Protein AF-A0A6B0WWE4-F1 (afdb_monomer_lite)

pLDDT: mean 94.98, std 4.86, range [61.84, 98.88]

Radius of gyration: 15.66 Å; chains: 1; bounding box: 37×31×44 Å

Foldseek 3Di:
DDDDQAQAAAAQDDDVPDDHGVVVVVVVVVVDQEAAEQEANQLLHPLPDVLSVVLSQFRSVQWDDKDFQDWWWKQFPDCPDPVNPVPHIDIFGFMATDGDDRDPQKDAGIATPPPRHDGGQWIWHADPNHIYIYGNGDHDCRSVDD

Sequence (146 aa):
MFYNMHKEGPTDEVRSGWMGRPLSALESWLATGKGVVLLHHAILAFPNWDPWVQMAGVVAGSFESFSHDEVMRIAVEDRDHPITREISDWEMIDETYVMDEPDSDSHLLLTTDHPVCMKSIGWTRQYNGKRVFCLQIGHDNQTWND

Secondary structure (DSSP, 8-state):
-B-----SPP-SS--TT--S-HHHHHHHHHTS---EEEEGGGGGS-TT-HHHHHHHTS-GGG--EEEEEEEEEEEES-SSSTTTTTPPPEEEEEEEEE-PPPPTT-EEEEE---TTS-SEEEEEEEETTEEEEEE----STTTT--

Structure (mmCIF, N/CA/C/O backbone):
data_AF-A0A6B0WWE4-F1
#
_entry.id   AF-A0A6B0WWE4-F1
#
loop_
_atom_site.group_PDB
_atom_site.id
_atom_site.type_symbol
_atom_site.label_atom_id
_atom_site.label_alt_id
_atom_site.label_comp_id
_atom_site.label_asym_id
_atom_site.label_entity_id
_atom_site.label_seq_id
_atom_site.pdbx_PDB_ins_code
_atom_site.Cartn_x
_atom_site.Cartn_y
_atom_site.Cartn_z
_atom_site.occupancy
_atom_site.B_iso_or_equiv
_atom_site.auth_seq_id
_atom_site.auth_comp_id
_atom_site.auth_asym_id
_atom_site.auth_atom_id
_atom_site.pdbx_PDB_model_num
ATOM 1 N N . MET A 1 1 ? 10.744 4.506 0.310 1.00 92.81 1 MET A N 1
ATOM 2 C CA . MET A 1 1 ? 9.363 4.959 0.542 1.00 92.81 1 MET A CA 1
ATOM 3 C C . MET A 1 1 ? 8.933 5.725 -0.688 1.00 92.81 1 MET A C 1
ATOM 5 O O . MET A 1 1 ? 9.757 6.458 -1.223 1.00 92.81 1 MET A O 1
ATOM 9 N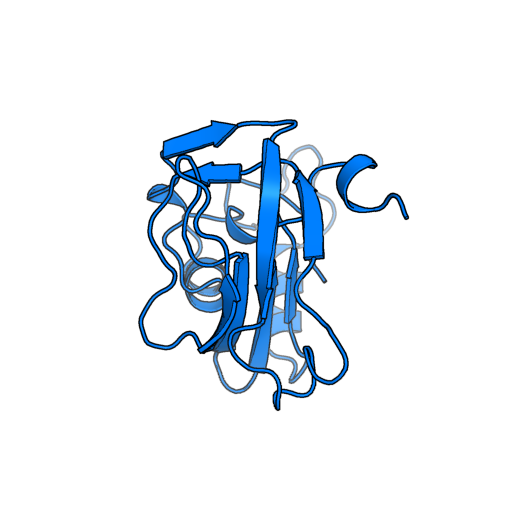 N . PHE A 1 2 ? 7.700 5.514 -1.130 1.00 96.31 2 PHE A N 1
ATOM 10 C CA . PHE A 1 2 ? 7.099 6.176 -2.281 1.00 96.31 2 PHE A CA 1
ATOM 11 C C . PHE A 1 2 ? 5.771 6.808 -1.873 1.00 96.31 2 PHE A C 1
ATOM 13 O O . PHE A 1 2 ? 5.009 6.188 -1.137 1.00 96.31 2 PHE A O 1
ATOM 20 N N . TYR A 1 3 ? 5.537 8.023 -2.364 1.00 95.69 3 TYR A N 1
ATOM 21 C CA . TYR A 1 3 ? 4.310 8.804 -2.208 1.00 95.69 3 TYR A CA 1
ATOM 22 C C . TYR A 1 3 ? 4.084 9.570 -3.519 1.00 95.69 3 TYR A C 1
ATOM 24 O O . TYR A 1 3 ? 4.460 10.730 -3.670 1.00 95.69 3 TYR A O 1
ATOM 32 N N . ASN A 1 4 ? 3.621 8.862 -4.545 1.00 92.19 4 ASN A N 1
ATOM 33 C CA . ASN A 1 4 ? 3.440 9.375 -5.904 1.00 92.19 4 ASN A CA 1
ATOM 34 C C . ASN A 1 4 ? 2.151 8.805 -6.493 1.00 92.19 4 ASN A C 1
ATOM 36 O O . ASN A 1 4 ? 1.739 7.733 -6.087 1.00 92.19 4 ASN A O 1
ATOM 40 N N . MET A 1 5 ? 1.552 9.460 -7.490 1.00 91.69 5 MET A N 1
ATOM 41 C CA . MET A 1 5 ? 0.325 8.967 -8.146 1.00 91.69 5 MET A CA 1
ATOM 42 C C . MET A 1 5 ? 0.414 8.988 -9.678 1.00 91.69 5 MET A C 1
ATOM 44 O O . MET A 1 5 ? -0.575 9.189 -10.382 1.00 91.69 5 MET A O 1
ATOM 48 N N . HIS A 1 6 ? 1.621 8.829 -10.222 1.00 91.94 6 HIS A N 1
ATOM 49 C CA . HIS A 1 6 ? 1.829 8.813 -11.670 1.00 91.94 6 HIS A CA 1
ATOM 50 C C . HIS A 1 6 ? 0.993 7.708 -12.323 1.00 91.94 6 HIS A C 1
ATOM 52 O O . HIS A 1 6 ? 1.128 6.541 -11.969 1.00 91.94 6 HIS A O 1
ATOM 58 N N . LYS A 1 7 ? 0.132 8.072 -13.278 1.00 91.56 7 LYS A N 1
ATOM 59 C CA . LYS A 1 7 ? -0.726 7.115 -13.995 1.00 91.56 7 LYS A CA 1
ATOM 60 C C . LYS A 1 7 ? -0.013 6.450 -15.165 1.00 91.56 7 LYS A C 1
ATOM 62 O O . LYS A 1 7 ? -0.220 5.273 -15.439 1.00 91.56 7 LYS A O 1
ATOM 67 N N . GLU A 1 8 ? 0.855 7.187 -15.838 1.00 91.12 8 GLU A N 1
ATOM 68 C CA . GLU A 1 8 ? 1.705 6.615 -16.872 1.00 91.12 8 GLU A CA 1
ATOM 69 C C . GLU A 1 8 ? 2.855 5.848 -16.228 1.00 91.12 8 GLU A C 1
ATOM 71 O O . GLU A 1 8 ? 3.487 6.355 -15.301 1.00 91.12 8 GLU A O 1
ATOM 76 N N . GLY A 1 9 ? 3.144 4.652 -16.747 1.00 91.69 9 GLY A N 1
ATOM 77 C CA . GLY A 1 9 ? 4.303 3.870 -16.325 1.00 91.69 9 GLY A CA 1
ATOM 78 C C . GLY A 1 9 ? 5.616 4.645 -16.500 1.00 91.69 9 GLY A C 1
ATOM 79 O O . GLY A 1 9 ? 5.696 5.537 -17.361 1.00 91.69 9 GLY A O 1
ATOM 80 N N . PRO A 1 10 ? 6.646 4.317 -15.700 1.00 92.75 10 PRO A N 1
ATOM 81 C CA . PRO A 1 10 ? 7.936 4.967 -15.823 1.00 92.75 10 PRO A CA 1
ATOM 82 C C . PRO A 1 10 ? 8.548 4.693 -17.198 1.00 92.75 10 PRO A C 1
ATOM 84 O O . PRO A 1 10 ? 8.428 3.601 -17.748 1.00 92.75 10 PRO A O 1
ATOM 87 N N . THR A 1 11 ? 9.222 5.696 -17.750 1.00 93.31 11 THR A N 1
ATOM 88 C CA . THR A 1 11 ? 9.942 5.599 -19.022 1.00 93.31 11 THR A CA 1
ATOM 89 C C . THR A 1 11 ? 11.288 6.303 -18.913 1.00 93.31 11 THR A C 1
ATOM 91 O O . THR A 1 11 ? 11.460 7.186 -18.073 1.00 93.31 11 THR A O 1
ATOM 94 N N . ASP A 1 12 ? 12.229 5.925 -19.772 1.00 94.12 12 ASP A N 1
ATOM 95 C CA . ASP A 1 12 ? 13.471 6.669 -19.999 1.00 94.12 12 ASP A CA 1
ATOM 96 C C . ASP A 1 12 ? 13.340 7.699 -21.133 1.00 94.12 12 ASP A C 1
ATOM 98 O O . ASP A 1 12 ? 14.268 8.469 -21.385 1.00 94.12 12 ASP A O 1
ATOM 102 N N . GLU A 1 13 ? 12.205 7.711 -21.837 1.00 92.38 13 GLU A N 1
ATOM 103 C CA . GLU A 1 13 ? 11.903 8.742 -22.823 1.00 92.38 13 GLU A CA 1
ATOM 104 C C . GLU A 1 13 ? 11.781 10.109 -22.149 1.00 92.38 13 GLU A C 1
ATOM 106 O O . GLU A 1 13 ? 11.243 10.250 -21.048 1.00 92.38 13 GLU A O 1
ATOM 111 N N . VAL A 1 14 ? 12.254 11.145 -22.840 1.00 85.69 14 VAL A N 1
ATOM 112 C CA . VAL A 1 14 ? 12.161 12.517 -22.342 1.00 85.69 14 VAL A CA 1
ATOM 113 C C . VAL A 1 14 ? 10.690 12.925 -22.275 1.00 85.69 14 VAL A C 1
ATOM 115 O O . VAL A 1 14 ? 10.028 13.062 -23.303 1.00 85.69 14 VAL A O 1
ATOM 118 N N . ARG A 1 15 ? 10.192 13.163 -21.059 1.00 83.06 15 ARG A N 1
ATOM 119 C CA . ARG A 1 15 ? 8.857 13.715 -20.801 1.00 83.06 15 ARG A CA 1
ATOM 120 C C . ARG A 1 15 ? 8.963 15.044 -20.071 1.00 83.06 15 ARG A C 1
ATOM 122 O O . ARG A 1 15 ? 9.844 15.245 -19.238 1.00 83.06 15 ARG A O 1
ATOM 129 N N . SER A 1 16 ? 8.040 15.954 -20.374 1.00 81.31 16 SER A N 1
ATOM 130 C CA . SER A 1 16 ? 7.935 17.221 -19.647 1.00 81.31 16 SER A CA 1
ATOM 131 C C . SER A 1 16 ? 7.744 16.944 -18.152 1.00 81.31 16 SER A C 1
ATOM 133 O O . SER A 1 16 ? 6.877 16.159 -17.773 1.00 81.31 16 SER A O 1
ATOM 135 N N . GLY A 1 17 ? 8.585 17.543 -17.307 1.00 78.56 17 GLY A N 1
ATOM 136 C CA . GLY A 1 17 ? 8.573 17.329 -15.855 1.00 78.56 17 GLY A CA 1
ATOM 137 C C . GLY A 1 17 ? 9.333 16.091 -15.358 1.00 78.56 17 GLY A C 1
ATOM 138 O O . GLY A 1 17 ? 9.481 15.937 -14.149 1.00 78.56 17 GLY A O 1
ATOM 139 N N . TRP A 1 18 ? 9.857 15.238 -16.246 1.00 81.62 18 TRP A N 1
ATOM 140 C CA . TRP A 1 18 ? 10.700 14.096 -15.877 1.00 81.62 18 TRP A CA 1
ATOM 141 C C . TRP A 1 18 ? 12.166 14.444 -16.135 1.00 81.62 18 TRP A C 1
ATOM 143 O O . TRP A 1 18 ? 12.530 14.901 -17.217 1.00 81.62 18 TRP A O 1
ATOM 153 N N . MET A 1 19 ? 13.023 14.226 -15.137 1.00 82.06 19 MET A N 1
ATOM 154 C CA . MET A 1 19 ? 14.473 14.355 -15.293 1.00 82.06 19 MET A CA 1
ATOM 155 C C . MET A 1 19 ? 15.142 12.983 -15.241 1.00 82.06 19 MET A C 1
ATOM 157 O O . MET A 1 19 ? 14.790 12.135 -14.422 1.00 82.06 19 MET A O 1
ATOM 161 N N . GLY A 1 20 ? 16.167 12.796 -16.072 1.00 88.94 20 GLY A N 1
ATOM 162 C CA . GLY A 1 20 ? 17.004 11.598 -16.057 1.00 88.94 20 GLY A CA 1
ATOM 163 C C . GLY A 1 20 ? 16.358 10.389 -16.734 1.00 88.94 20 GLY A C 1
ATOM 164 O O . GLY A 1 20 ? 15.697 10.527 -17.757 1.00 88.94 20 GLY A O 1
ATOM 165 N N . ARG A 1 21 ? 16.605 9.198 -16.172 1.00 93.50 21 ARG A N 1
ATOM 166 C CA . ARG A 1 21 ? 16.160 7.893 -16.696 1.00 93.50 21 ARG A CA 1
ATOM 167 C C . ARG A 1 21 ? 15.363 7.112 -15.637 1.00 93.50 21 ARG A C 1
ATOM 169 O O . ARG A 1 21 ? 15.932 6.233 -14.981 1.00 93.50 21 ARG A O 1
ATOM 176 N N . PRO A 1 22 ? 14.102 7.494 -15.355 1.00 92.00 22 PRO A N 1
ATOM 177 C CA . PRO A 1 22 ? 13.367 6.955 -14.211 1.00 92.00 22 PRO A CA 1
ATOM 178 C C . PRO A 1 22 ? 13.028 5.468 -14.295 1.00 92.00 22 PRO A C 1
ATOM 180 O O . PRO A 1 22 ? 13.050 4.812 -13.256 1.00 92.00 22 PRO A O 1
ATOM 183 N N . LEU A 1 23 ? 12.771 4.918 -15.489 1.00 94.31 23 LEU A N 1
ATOM 184 C CA . LEU A 1 23 ? 12.564 3.473 -15.639 1.00 94.31 23 LEU A CA 1
ATOM 185 C C . LEU A 1 23 ? 13.837 2.721 -15.247 1.00 94.31 23 LEU A C 1
ATOM 187 O O . LEU A 1 23 ? 13.798 1.901 -14.332 1.00 94.31 23 LEU A O 1
ATOM 191 N N . SER A 1 24 ? 14.979 3.092 -15.835 1.00 95.19 24 SER A N 1
ATOM 192 C CA . SER A 1 24 ? 16.277 2.497 -15.484 1.00 95.19 24 SER A CA 1
ATOM 193 C C . SER A 1 24 ? 16.598 2.634 -13.991 1.00 95.19 24 SER A C 1
ATOM 195 O O . SER A 1 24 ? 17.144 1.717 -13.376 1.00 95.19 24 SER A O 1
ATOM 197 N N . ALA A 1 25 ? 16.282 3.782 -13.386 1.00 93.62 25 ALA A N 1
ATOM 198 C CA . ALA A 1 25 ? 16.530 4.021 -11.968 1.00 93.62 25 ALA A CA 1
ATOM 199 C C . ALA A 1 25 ? 15.670 3.116 -11.072 1.00 93.62 25 ALA A C 1
ATOM 201 O O . ALA A 1 25 ? 16.192 2.522 -10.124 1.00 93.62 25 ALA A O 1
ATOM 202 N N . LEU A 1 26 ? 14.376 2.983 -11.380 1.00 92.88 26 LEU A N 1
ATOM 203 C CA . LEU A 1 26 ? 13.463 2.118 -10.638 1.00 92.88 26 LEU A CA 1
ATOM 204 C C . LEU A 1 26 ? 13.815 0.641 -10.826 1.00 92.88 26 LEU A C 1
ATOM 206 O O . LEU A 1 26 ? 13.877 -0.076 -9.835 1.00 92.88 26 LEU A O 1
ATOM 210 N N . GLU A 1 27 ? 14.120 0.191 -12.043 1.00 93.06 27 GLU A N 1
ATOM 211 C CA . GLU A 1 27 ? 14.544 -1.191 -12.314 1.00 93.06 27 GLU A CA 1
ATOM 212 C C . GLU A 1 27 ? 15.856 -1.540 -11.602 1.00 93.06 27 GLU A C 1
ATOM 214 O O . GLU A 1 27 ? 15.961 -2.585 -10.960 1.00 93.06 27 GLU A O 1
ATOM 219 N N . SER A 1 28 ? 16.844 -0.641 -11.636 1.00 93.25 28 SER A N 1
ATOM 220 C CA . SER A 1 28 ? 18.108 -0.818 -10.912 1.00 93.25 28 SER A CA 1
ATOM 221 C C . SER A 1 28 ? 17.887 -0.889 -9.401 1.00 93.25 28 SER A C 1
ATOM 223 O O . SER A 1 28 ? 18.445 -1.750 -8.719 1.00 93.25 28 SER A O 1
ATOM 225 N N . TRP A 1 29 ? 17.012 -0.039 -8.859 1.00 91.56 29 TRP A N 1
ATOM 226 C CA . TRP A 1 29 ? 16.640 -0.105 -7.451 1.00 91.56 29 TRP A CA 1
ATOM 227 C C . TRP A 1 29 ? 15.867 -1.392 -7.114 1.00 91.56 29 TRP A C 1
ATOM 229 O O . TRP A 1 29 ? 16.160 -2.021 -6.096 1.00 91.56 29 TRP A O 1
ATOM 239 N N . LEU A 1 30 ? 14.965 -1.848 -7.985 1.00 90.06 30 LEU A N 1
ATOM 240 C CA . LEU A 1 30 ? 14.287 -3.141 -7.868 1.00 90.06 30 LEU A CA 1
ATOM 241 C C . LEU A 1 30 ? 15.254 -4.323 -8.006 1.00 90.06 30 LEU A C 1
ATOM 243 O O . LEU A 1 30 ? 14.961 -5.407 -7.520 1.00 90.06 30 LEU A O 1
ATOM 247 N N . ALA A 1 31 ? 16.436 -4.160 -8.590 1.00 89.69 31 ALA A N 1
ATOM 248 C CA . ALA A 1 31 ? 17.468 -5.194 -8.539 1.00 89.69 31 ALA A CA 1
ATOM 249 C C . ALA A 1 31 ? 18.178 -5.249 -7.170 1.00 89.69 31 ALA A C 1
ATOM 251 O O . ALA A 1 31 ? 18.846 -6.232 -6.852 1.00 89.69 31 ALA A O 1
ATOM 252 N N . THR A 1 32 ? 18.012 -4.236 -6.312 1.00 86.81 32 THR A N 1
ATOM 253 C CA . THR A 1 32 ? 18.604 -4.224 -4.964 1.00 86.81 32 THR A CA 1
ATOM 254 C C . THR A 1 32 ? 17.775 -5.039 -3.967 1.00 86.81 32 THR A C 1
ATOM 256 O O . THR A 1 32 ? 16.556 -5.122 -4.077 1.00 86.81 32 THR A O 1
ATOM 259 N N . GLY A 1 33 ? 18.394 -5.612 -2.931 1.00 85.44 33 GLY A N 1
ATOM 260 C CA . GLY A 1 33 ? 17.686 -6.313 -1.841 1.00 85.44 33 GLY A CA 1
ATOM 261 C C . GLY A 1 33 ? 16.954 -5.396 -0.846 1.00 85.44 33 GLY A C 1
ATOM 262 O O . GLY A 1 33 ? 16.704 -5.800 0.288 1.00 85.44 33 GLY A O 1
ATOM 263 N N . LYS A 1 34 ? 16.680 -4.138 -1.213 1.00 91.56 34 LYS A N 1
ATOM 264 C CA . LYS A 1 34 ? 16.067 -3.146 -0.320 1.00 91.56 34 LYS A CA 1
ATOM 265 C C . LYS A 1 34 ? 14.562 -3.388 -0.189 1.00 91.56 34 LYS A C 1
ATOM 267 O O . LYS A 1 34 ? 13.908 -3.808 -1.138 1.00 91.56 34 LYS A O 1
ATOM 272 N N . GLY A 1 35 ? 14.030 -3.108 1.000 1.00 94.44 35 GLY A N 1
ATOM 273 C CA . GLY A 1 35 ? 12.589 -3.125 1.247 1.00 94.44 35 GLY A CA 1
ATOM 274 C C . GLY A 1 35 ? 11.879 -1.908 0.651 1.00 94.44 35 GLY A C 1
ATOM 275 O O . GLY A 1 35 ? 12.508 -0.884 0.361 1.00 94.44 35 GLY A O 1
ATOM 276 N N . VAL A 1 36 ? 10.564 -2.026 0.499 1.00 96.25 36 VAL A N 1
ATOM 277 C CA . VAL A 1 36 ? 9.696 -1.034 -0.142 1.00 96.25 36 VAL A CA 1
ATOM 278 C C . VAL A 1 36 ? 8.602 -0.603 0.825 1.00 96.25 36 VAL A C 1
ATOM 280 O O . VAL A 1 36 ? 8.045 -1.431 1.535 1.00 96.25 36 VAL A O 1
ATOM 283 N N . VAL A 1 37 ? 8.296 0.694 0.827 1.00 98.06 37 VAL A N 1
ATOM 284 C CA . VAL A 1 37 ? 7.107 1.242 1.489 1.00 98.06 37 VAL A CA 1
ATOM 285 C C . VAL A 1 37 ? 6.323 2.013 0.438 1.00 98.06 37 VAL A C 1
ATOM 287 O O . VAL A 1 37 ? 6.882 2.964 -0.124 1.00 98.06 37 VAL A O 1
ATOM 290 N N . LEU A 1 38 ? 5.093 1.584 0.165 1.00 98.19 38 LEU A N 1
ATOM 291 C CA . LEU A 1 38 ? 4.125 2.261 -0.695 1.00 98.19 38 LEU A CA 1
ATOM 292 C C . LEU A 1 38 ? 3.107 2.957 0.206 1.00 98.19 38 LEU A C 1
ATOM 294 O O . LEU A 1 38 ? 2.366 2.293 0.926 1.00 98.19 38 LEU A O 1
ATOM 298 N N . LEU A 1 39 ? 3.121 4.286 0.201 1.00 98.38 39 LEU A N 1
ATOM 299 C CA . LEU A 1 39 ? 2.262 5.096 1.052 1.00 98.38 39 LEU A CA 1
ATOM 300 C C . LEU A 1 39 ? 1.163 5.751 0.213 1.00 98.38 39 LEU A C 1
ATOM 302 O O . LEU A 1 39 ? 1.460 6.428 -0.776 1.00 98.38 39 LEU A O 1
ATOM 306 N N . HIS A 1 40 ? -0.080 5.551 0.639 1.00 97.50 40 HIS A N 1
ATOM 307 C CA . HIS A 1 40 ? -1.290 6.206 0.164 1.00 97.50 40 HIS A CA 1
ATOM 308 C C . HIS A 1 40 ? -1.398 6.192 -1.369 1.00 97.50 40 HIS A C 1
ATOM 310 O O . HIS A 1 40 ? -1.552 5.131 -1.977 1.00 97.50 40 HIS A O 1
ATOM 316 N N . HIS A 1 41 ? -1.203 7.338 -2.026 1.00 96.69 41 HIS A N 1
ATOM 317 C CA . HIS A 1 41 ? -1.228 7.481 -3.481 1.00 96.69 41 HIS A CA 1
ATOM 318 C C . HIS A 1 41 ? -0.332 6.492 -4.234 1.00 96.69 41 HIS A C 1
ATOM 320 O O . HIS A 1 41 ? -0.675 6.074 -5.344 1.00 96.69 41 HIS A O 1
ATOM 326 N N . ALA A 1 42 ? 0.801 6.100 -3.642 1.00 97.56 42 ALA A N 1
ATOM 327 C CA . ALA A 1 42 ? 1.745 5.182 -4.273 1.00 97.56 42 ALA A CA 1
ATOM 328 C C . ALA A 1 42 ? 1.135 3.808 -4.554 1.00 97.56 42 ALA A C 1
ATOM 330 O O . ALA A 1 42 ? 1.577 3.143 -5.486 1.00 97.56 42 ALA A O 1
ATOM 331 N N . ILE A 1 43 ? 0.102 3.398 -3.816 1.00 97.50 43 ILE A N 1
ATOM 332 C CA . ILE A 1 43 ? -0.628 2.149 -4.069 1.00 97.50 43 ILE A CA 1
ATOM 333 C C . ILE A 1 43 ? -1.327 2.192 -5.440 1.00 97.50 43 ILE A C 1
ATOM 335 O O . ILE A 1 43 ? -1.408 1.179 -6.128 1.00 97.50 43 ILE A O 1
ATOM 339 N N . LEU A 1 44 ? -1.757 3.381 -5.878 1.00 96.69 44 LEU A N 1
ATOM 340 C CA . LEU A 1 44 ? -2.499 3.616 -7.124 1.00 96.69 44 LEU A CA 1
ATOM 341 C C . LEU A 1 44 ? -1.627 4.142 -8.276 1.00 96.69 44 LEU A C 1
ATOM 343 O O . LEU A 1 44 ? -2.152 4.567 -9.319 1.00 96.69 44 LEU A O 1
ATOM 347 N N . ALA A 1 45 ? -0.308 4.179 -8.084 1.00 95.62 45 ALA A N 1
ATOM 348 C CA . ALA A 1 45 ? 0.637 4.588 -9.111 1.00 95.62 45 ALA A CA 1
ATOM 349 C C . ALA A 1 45 ? 0.901 3.463 -10.120 1.00 95.62 45 ALA A C 1
ATOM 351 O O . ALA A 1 45 ? 0.748 2.283 -9.829 1.00 95.62 45 ALA A O 1
ATOM 352 N N . PHE A 1 46 ? 1.325 3.859 -11.317 1.00 94.75 46 PHE A N 1
ATOM 353 C CA . PHE A 1 46 ? 1.758 2.985 -12.403 1.00 94.75 46 PHE A CA 1
ATOM 354 C C . PHE A 1 46 ? 0.825 1.782 -12.661 1.00 94.75 46 PHE A C 1
ATOM 356 O O . PHE A 1 46 ? 1.310 0.657 -12.766 1.00 94.75 46 PHE A O 1
ATOM 363 N N . PRO A 1 47 ? -0.501 1.992 -12.816 1.00 95.56 47 PRO A N 1
ATOM 364 C CA . PRO A 1 47 ? -1.492 0.915 -12.925 1.00 95.56 47 PRO A CA 1
ATOM 365 C C . PRO A 1 47 ? -1.240 -0.072 -14.075 1.00 95.56 47 PRO A C 1
ATOM 367 O O . PRO A 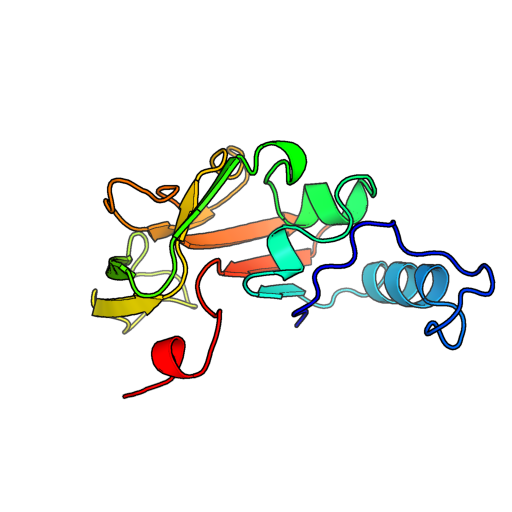1 47 ? -1.736 -1.189 -14.032 1.00 95.56 47 PRO A O 1
ATOM 370 N N . ASN A 1 48 ? -0.471 0.332 -15.092 1.00 94.44 48 ASN A N 1
ATOM 371 C CA . ASN A 1 48 ? -0.138 -0.486 -16.261 1.00 94.44 48 ASN A CA 1
ATOM 372 C C . ASN A 1 48 ? 1.313 -1.008 -16.245 1.00 94.44 48 ASN A C 1
ATOM 374 O O . ASN A 1 48 ? 1.825 -1.418 -17.285 1.00 94.44 48 ASN A O 1
ATOM 378 N N . TRP A 1 49 ? 2.016 -0.923 -15.110 1.00 95.06 49 TRP A N 1
ATOM 379 C CA . TRP A 1 49 ? 3.379 -1.434 -14.962 1.00 95.06 49 TRP A CA 1
ATOM 380 C C . TRP A 1 49 ? 3.401 -2.595 -13.965 1.00 95.06 49 TRP A C 1
ATOM 382 O O . TRP A 1 49 ? 3.413 -2.385 -12.750 1.00 95.06 49 TRP A O 1
ATOM 392 N N . ASP A 1 50 ? 3.434 -3.822 -14.491 1.00 94.44 50 ASP A N 1
ATOM 393 C CA . ASP A 1 50 ? 3.294 -5.064 -13.716 1.00 94.44 50 ASP A CA 1
ATOM 394 C C . ASP A 1 50 ? 4.165 -5.146 -12.453 1.00 94.44 50 ASP A C 1
ATOM 396 O O . ASP A 1 50 ? 3.631 -5.532 -11.411 1.00 94.44 50 ASP A O 1
ATOM 400 N N . PRO A 1 51 ? 5.460 -4.751 -12.458 1.00 94.25 51 PRO A N 1
ATOM 401 C CA . PRO A 1 51 ? 6.272 -4.786 -11.245 1.00 94.25 51 PRO A CA 1
ATOM 402 C C . PRO A 1 51 ? 5.675 -3.990 -10.087 1.00 94.25 51 PRO A C 1
ATOM 404 O O . PRO A 1 51 ? 5.800 -4.393 -8.934 1.00 94.25 51 PRO A O 1
ATOM 407 N N . TRP A 1 52 ? 5.029 -2.860 -10.374 1.00 95.75 52 TRP A N 1
ATOM 408 C CA . TRP A 1 52 ? 4.432 -2.019 -9.346 1.00 95.75 52 TRP A CA 1
ATOM 409 C C . TRP A 1 52 ? 3.120 -2.592 -8.827 1.00 95.75 52 TRP A C 1
ATOM 411 O O . TRP A 1 52 ? 2.933 -2.688 -7.616 1.00 95.75 52 TRP A O 1
ATOM 421 N N . VAL A 1 53 ? 2.256 -3.041 -9.739 1.00 95.44 53 VAL A N 1
ATOM 422 C CA . VAL A 1 53 ? 0.975 -3.673 -9.396 1.00 95.44 53 VAL A CA 1
ATOM 423 C C . VAL A 1 53 ? 1.204 -4.919 -8.538 1.00 95.44 53 VAL A C 1
ATOM 425 O O . VAL A 1 53 ? 0.552 -5.087 -7.512 1.00 95.44 53 VAL A O 1
ATOM 428 N N . GLN A 1 54 ? 2.195 -5.748 -8.880 1.00 95.50 54 GLN A N 1
ATOM 429 C CA . GLN A 1 54 ? 2.545 -6.939 -8.097 1.00 95.50 54 GLN A CA 1
ATOM 430 C C . GLN A 1 54 ? 3.156 -6.605 -6.728 1.00 95.50 54 GLN A C 1
ATOM 432 O O . GLN A 1 54 ? 2.917 -7.328 -5.759 1.00 95.50 54 GLN A O 1
ATOM 437 N N . MET A 1 55 ? 3.929 -5.516 -6.617 1.00 95.69 55 MET A N 1
ATOM 438 C CA . MET A 1 55 ? 4.417 -5.037 -5.318 1.00 95.69 55 MET A CA 1
ATOM 439 C C . MET A 1 55 ? 3.273 -4.556 -4.427 1.00 95.69 55 MET A C 1
ATOM 441 O O . MET A 1 55 ? 3.251 -4.903 -3.248 1.00 95.69 55 MET A O 1
ATOM 445 N N . ALA A 1 56 ? 2.344 -3.769 -4.976 1.00 96.88 56 ALA A N 1
ATOM 446 C CA . ALA A 1 56 ? 1.183 -3.288 -4.237 1.00 96.88 56 ALA A CA 1
ATOM 447 C C . ALA A 1 56 ? 0.259 -4.448 -3.841 1.00 96.88 56 ALA A C 1
ATOM 449 O O . ALA A 1 56 ? -0.264 -4.465 -2.727 1.00 96.88 56 ALA A O 1
ATOM 450 N N . GLY A 1 57 ? 0.111 -5.440 -4.724 1.00 97.06 57 GLY A N 1
ATOM 451 C CA . GLY A 1 57 ? -0.760 -6.590 -4.508 1.00 97.06 57 GLY A CA 1
ATOM 452 C C . GLY A 1 57 ? -2.237 -6.276 -4.657 1.00 97.06 57 GLY A C 1
ATOM 453 O O . GLY A 1 57 ? -3.066 -7.043 -4.191 1.00 97.06 57 GLY A O 1
ATOM 454 N N . VAL A 1 58 ? -2.563 -5.133 -5.252 1.00 95.62 58 VAL A N 1
ATOM 455 C CA . VAL A 1 58 ? -3.928 -4.684 -5.493 1.00 95.62 58 VAL A CA 1
ATOM 456 C C . VAL A 1 58 ? -4.011 -4.134 -6.908 1.00 95.62 58 VAL A C 1
ATOM 458 O O . VAL A 1 58 ? -3.078 -3.498 -7.409 1.00 95.62 58 VAL A O 1
ATOM 461 N N . VAL A 1 59 ? -5.126 -4.397 -7.582 1.00 92.25 59 VAL A N 1
ATOM 462 C CA . VAL A 1 59 ? -5.348 -3.911 -8.941 1.00 92.25 59 VAL A CA 1
ATOM 463 C C . VAL A 1 59 ? -5.729 -2.440 -8.859 1.00 92.25 59 VAL A C 1
ATOM 465 O O . VAL A 1 59 ? -6.861 -2.110 -8.532 1.00 92.25 59 VAL A O 1
ATOM 468 N N . ALA A 1 60 ? -4.813 -1.532 -9.196 1.00 88.62 60 ALA A N 1
ATOM 469 C CA . ALA A 1 60 ? -5.084 -0.090 -9.154 1.00 88.62 60 ALA A CA 1
ATOM 470 C C . ALA A 1 60 ? -6.274 0.344 -10.042 1.00 88.62 60 ALA A C 1
ATOM 472 O O . ALA A 1 60 ? -6.880 1.383 -9.793 1.00 88.62 60 ALA A O 1
ATOM 473 N N . GLY A 1 61 ? -6.624 -0.445 -11.065 1.00 87.69 61 GLY A N 1
ATOM 474 C CA . GLY A 1 61 ? -7.815 -0.235 -11.898 1.00 87.69 61 GLY A CA 1
ATOM 475 C C . GLY A 1 61 ? -9.152 -0.563 -11.219 1.00 87.69 61 GLY A C 1
ATOM 476 O O . GLY A 1 61 ? -10.184 -0.182 -11.757 1.00 87.69 61 GLY A O 1
ATOM 477 N N . SER A 1 62 ? -9.140 -1.231 -10.060 1.00 94.00 62 SER A N 1
ATOM 478 C CA . SER A 1 62 ? -10.332 -1.464 -9.225 1.00 94.00 62 SER A CA 1
ATOM 479 C C . SER A 1 62 ? -10.735 -0.241 -8.401 1.00 94.00 62 SER A C 1
ATOM 481 O O . SER A 1 62 ? -11.731 -0.278 -7.694 1.00 94.00 62 SER A O 1
ATOM 483 N N . PHE A 1 63 ? -9.952 0.840 -8.455 1.00 96.38 63 PHE A N 1
ATOM 484 C CA . PHE A 1 63 ? -10.262 2.063 -7.735 1.00 96.38 63 PHE A CA 1
ATOM 485 C C . PHE A 1 63 ? -11.543 2.709 -8.266 1.00 96.38 63 PHE A C 1
ATOM 487 O O . PHE A 1 63 ? -11.571 3.188 -9.402 1.00 96.38 63 PHE A O 1
ATOM 494 N N . GLU A 1 64 ? -12.581 2.744 -7.432 1.00 97.19 64 GLU A N 1
ATOM 495 C CA . GLU A 1 64 ? -13.895 3.272 -7.798 1.00 97.19 64 GLU A CA 1
ATOM 496 C C . GLU A 1 64 ? -14.064 4.721 -7.340 1.00 97.19 64 GLU A C 1
ATOM 498 O O . GLU A 1 64 ? -14.415 5.598 -8.134 1.00 97.19 64 GLU A O 1
ATOM 503 N N . SER A 1 65 ? -13.802 4.988 -6.060 1.00 97.81 65 SER A N 1
ATOM 504 C CA . SER A 1 65 ? -13.999 6.308 -5.461 1.00 97.81 65 SER A CA 1
ATOM 505 C C . SER A 1 65 ? -13.164 6.510 -4.204 1.00 97.81 65 SER A C 1
ATOM 507 O O . SER A 1 65 ? -12.654 5.557 -3.616 1.00 97.81 65 SER A O 1
ATOM 509 N N . PHE A 1 66 ? -13.089 7.763 -3.766 1.00 97.75 66 PHE A N 1
ATOM 510 C CA . PHE A 1 66 ? -12.537 8.157 -2.478 1.00 97.75 66 PHE A CA 1
ATOM 511 C C . PHE A 1 66 ? -13.515 9.058 -1.717 1.00 97.75 66 PHE A C 1
ATOM 513 O O . PHE A 1 66 ? -14.370 9.698 -2.338 1.00 97.75 66 PHE A O 1
ATOM 520 N N . SER A 1 67 ? -13.370 9.127 -0.394 1.00 98.12 67 SER A N 1
ATOM 521 C CA . SER A 1 67 ? -14.048 10.120 0.447 1.00 98.12 67 SER A CA 1
ATOM 522 C C . SER A 1 67 ? -13.057 10.725 1.433 1.00 98.12 67 SER A C 1
ATOM 524 O O . SER A 1 67 ? -12.407 9.981 2.164 1.00 98.12 67 SER A O 1
ATOM 526 N N . HIS A 1 68 ? -12.914 12.052 1.411 1.00 97.56 68 HIS A N 1
ATOM 527 C CA . HIS A 1 68 ? -12.030 12.799 2.311 1.00 97.56 68 HIS A CA 1
ATOM 528 C C . HIS A 1 68 ? -12.684 13.034 3.675 1.00 97.56 68 HIS A C 1
ATOM 530 O O . HIS A 1 68 ? -13.907 12.988 3.793 1.00 97.56 68 HIS A O 1
ATOM 536 N N . ASP A 1 69 ? -11.860 13.405 4.657 1.00 96.38 69 ASP A N 1
ATOM 537 C CA . ASP A 1 69 ? -12.295 13.855 5.983 1.00 96.38 69 ASP A CA 1
ATOM 538 C C . ASP A 1 69 ? -13.149 12.818 6.742 1.00 96.38 69 ASP A C 1
ATOM 540 O O . ASP A 1 69 ? -13.974 13.171 7.589 1.00 96.38 69 ASP A O 1
ATOM 544 N N . GLU A 1 70 ? -12.957 11.528 6.453 1.00 98.06 70 GLU A N 1
ATOM 545 C CA . GLU A 1 70 ? -13.699 10.442 7.091 1.00 98.06 70 GLU A CA 1
ATOM 546 C C . GLU A 1 70 ? -13.085 10.089 8.443 1.00 98.06 70 GLU A C 1
ATOM 548 O O . GLU A 1 70 ? -11.870 9.939 8.565 1.00 98.06 70 GLU A O 1
ATOM 553 N N . VAL A 1 71 ? -13.932 9.892 9.458 1.00 97.62 71 VAL A N 1
ATOM 554 C CA . VAL A 1 71 ? -13.496 9.412 10.775 1.00 97.62 71 VAL A CA 1
ATOM 555 C C . VAL A 1 71 ? -13.428 7.890 10.743 1.00 97.62 71 VAL A C 1
ATOM 557 O O . VAL A 1 71 ? -14.448 7.200 10.749 1.00 97.62 71 VAL A O 1
ATOM 560 N N . MET A 1 72 ? -12.214 7.359 10.738 1.00 97.50 72 MET A N 1
ATOM 561 C CA . MET A 1 72 ? -11.950 5.934 10.610 1.00 97.50 72 MET A CA 1
ATOM 562 C C . MET A 1 72 ? -11.487 5.346 11.935 1.00 97.50 72 MET A C 1
ATOM 564 O O . MET A 1 72 ? -10.569 5.865 12.571 1.00 97.50 72 MET A O 1
ATOM 568 N N . ARG A 1 73 ? -12.060 4.200 12.311 1.00 98.25 73 ARG A N 1
ATOM 569 C CA . ARG A 1 73 ? -11.477 3.323 13.327 1.00 98.25 73 ARG A CA 1
ATOM 570 C C . ARG A 1 73 ? -10.523 2.350 12.644 1.00 98.25 73 ARG A C 1
ATOM 572 O O . ARG A 1 73 ? -10.948 1.575 11.784 1.00 98.25 73 ARG A O 1
ATOM 579 N N . ILE A 1 74 ? -9.259 2.368 13.050 1.00 98.56 74 ILE A N 1
ATOM 580 C CA . ILE A 1 74 ? -8.241 1.436 12.574 1.00 98.56 74 ILE A CA 1
ATOM 581 C C . ILE A 1 74 ? -8.031 0.343 13.619 1.00 98.56 74 ILE A C 1
ATOM 583 O O . ILE A 1 74 ? -7.719 0.612 14.782 1.00 98.56 74 ILE A O 1
ATOM 587 N N . ALA A 1 75 ? -8.211 -0.904 13.197 1.00 98.81 75 ALA A N 1
ATOM 588 C CA . ALA A 1 75 ? -7.994 -2.093 14.000 1.00 98.81 75 ALA A CA 1
ATOM 589 C C . ALA A 1 75 ? -6.632 -2.719 13.679 1.00 98.81 75 ALA A C 1
ATOM 591 O O . ALA A 1 75 ? -6.250 -2.856 12.515 1.00 98.81 75 ALA A O 1
ATOM 592 N N . VAL A 1 76 ? -5.906 -3.126 14.722 1.00 98.75 76 VAL A N 1
ATOM 593 C CA . VAL A 1 76 ? -4.653 -3.880 14.577 1.00 98.75 76 VAL A CA 1
ATOM 594 C C . VAL A 1 76 ? -4.974 -5.374 14.513 1.00 98.75 76 VAL A C 1
ATOM 596 O O . VAL A 1 76 ? -5.296 -5.979 15.538 1.00 98.75 76 VAL A O 1
ATOM 599 N N . GLU A 1 77 ? -4.877 -5.965 13.319 1.00 98.25 77 GLU A N 1
ATOM 600 C CA . GLU A 1 77 ? -5.206 -7.382 13.069 1.00 98.25 77 GLU A CA 1
ATOM 601 C C . GLU A 1 77 ? -4.115 -8.332 13.579 1.00 98.25 77 GLU A C 1
ATOM 603 O O . GLU A 1 77 ? -4.405 -9.329 14.239 1.00 98.25 77 GLU A O 1
ATOM 608 N N . ASP A 1 78 ? -2.847 -8.007 13.316 1.00 98.31 78 ASP A N 1
ATOM 609 C CA . ASP A 1 78 ? -1.697 -8.773 13.798 1.00 98.31 78 ASP A CA 1
ATOM 610 C C . ASP A 1 78 ? -0.913 -7.934 14.810 1.00 98.31 78 ASP A C 1
ATOM 612 O O . ASP A 1 78 ? -0.168 -7.027 14.445 1.00 98.31 78 ASP A O 1
ATOM 616 N N . ARG A 1 79 ? -1.088 -8.228 16.101 1.00 98.25 79 ARG A N 1
ATOM 617 C CA . ARG A 1 79 ? -0.424 -7.509 17.204 1.00 98.25 79 ARG A CA 1
ATOM 618 C C . ARG A 1 79 ? 0.992 -8.004 17.498 1.00 98.25 79 ARG A C 1
ATOM 620 O O . ARG A 1 79 ? 1.726 -7.324 18.213 1.00 98.25 79 ARG A O 1
ATOM 627 N N . ASP A 1 80 ? 1.375 -9.159 16.962 1.00 98.06 80 ASP A N 1
ATOM 628 C CA . ASP A 1 80 ? 2.694 -9.755 17.185 1.00 98.06 80 ASP A CA 1
ATOM 629 C C . ASP A 1 80 ? 3.695 -9.332 16.098 1.00 98.06 80 ASP A C 1
ATOM 631 O O . ASP A 1 80 ? 4.916 -9.398 16.295 1.00 98.06 80 ASP A O 1
ATOM 635 N N . HIS A 1 81 ? 3.203 -8.860 14.948 1.00 98.50 81 HIS A N 1
ATOM 636 C CA . HIS A 1 81 ? 4.050 -8.421 13.850 1.00 98.50 81 HIS A CA 1
ATOM 637 C C . HIS A 1 81 ? 4.940 -7.218 14.236 1.00 98.50 81 HIS A C 1
ATOM 639 O O . HIS A 1 81 ? 4.471 -6.256 14.844 1.00 98.50 81 HIS A O 1
ATOM 645 N N . PRO A 1 82 ? 6.228 -7.174 13.831 1.00 98.25 82 PRO A N 1
ATOM 646 C CA . PRO A 1 82 ? 7.154 -6.114 14.247 1.00 98.25 82 PRO A CA 1
ATOM 647 C C . PRO A 1 82 ? 6.759 -4.671 13.896 1.00 98.25 82 PRO A C 1
ATOM 649 O O . PRO A 1 82 ? 7.285 -3.751 14.515 1.00 98.25 82 PRO A O 1
ATOM 652 N N . ILE A 1 83 ? 5.898 -4.473 12.892 1.00 98.31 83 ILE A N 1
ATOM 653 C CA . ILE A 1 83 ? 5.380 -3.147 12.495 1.00 98.31 83 ILE A CA 1
ATOM 654 C C . ILE A 1 83 ? 4.313 -2.651 13.477 1.00 98.31 83 ILE A C 1
ATOM 656 O O . ILE A 1 83 ? 4.227 -1.455 13.722 1.00 98.31 83 ILE A O 1
ATOM 660 N N . THR A 1 84 ? 3.512 -3.561 14.021 1.00 98.50 84 THR A N 1
ATOM 661 C CA . THR A 1 84 ? 2.284 -3.280 14.776 1.00 98.50 84 THR A CA 1
ATOM 662 C C . THR A 1 84 ? 2.369 -3.690 16.241 1.00 98.50 84 THR A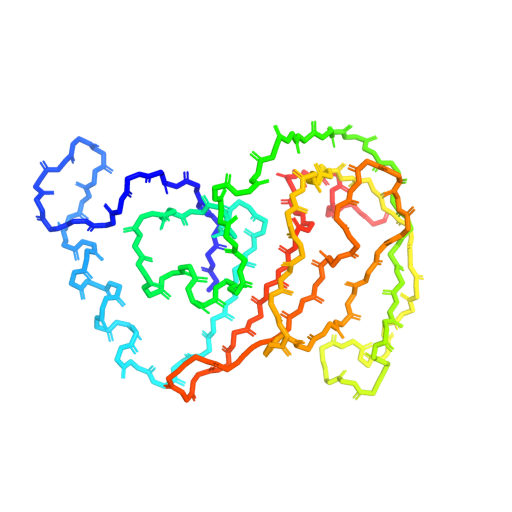 C 1
ATOM 664 O O . THR A 1 84 ? 1.474 -3.365 17.019 1.00 98.50 84 THR A O 1
ATOM 667 N N . ARG A 1 85 ? 3.454 -4.358 16.654 1.00 97.94 85 ARG A N 1
ATOM 668 C CA . ARG A 1 85 ? 3.738 -4.60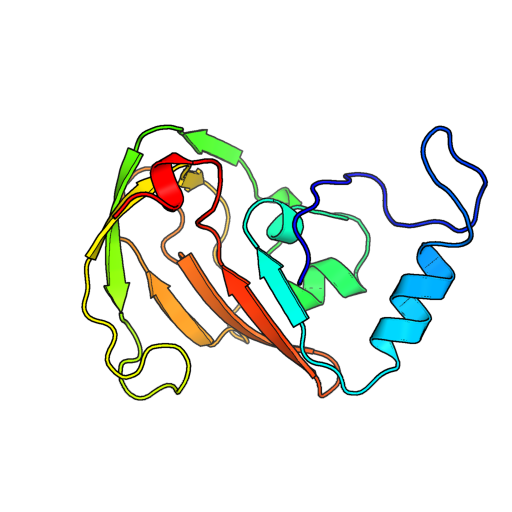0 18.069 1.00 97.94 85 ARG A CA 1
ATOM 669 C C . ARG A 1 85 ? 3.702 -3.276 18.826 1.00 97.94 85 ARG A C 1
ATOM 671 O O . ARG A 1 85 ? 4.259 -2.283 18.367 1.00 97.94 85 ARG A O 1
ATOM 678 N N . GLU A 1 86 ? 3.056 -3.293 19.986 1.00 97.25 86 GLU A N 1
ATOM 679 C CA . GLU A 1 86 ? 2.869 -2.120 20.857 1.00 97.25 86 GLU A CA 1
ATOM 680 C C . GLU A 1 86 ? 1.926 -1.036 20.295 1.00 97.25 86 GLU A C 1
ATOM 682 O O . GLU A 1 86 ? 1.655 -0.056 20.987 1.00 97.25 86 GLU A O 1
ATOM 687 N N . ILE A 1 87 ? 1.350 -1.228 19.103 1.00 96.94 87 ILE A N 1
ATOM 688 C CA . ILE A 1 87 ? 0.296 -0.367 18.558 1.00 96.94 87 ILE A CA 1
ATOM 689 C C . ILE A 1 87 ? -1.069 -0.892 19.027 1.00 96.94 87 ILE A C 1
ATOM 691 O O . ILE A 1 87 ? -1.375 -2.086 18.951 1.00 96.94 87 ILE A O 1
ATOM 695 N N . SER A 1 88 ? -1.895 0.011 19.554 1.00 98.00 88 SER A N 1
ATOM 696 C CA . SER A 1 88 ? -3.299 -0.259 19.890 1.00 98.00 88 SER A CA 1
ATOM 697 C C . SER A 1 88 ? -4.204 0.207 18.758 1.00 98.00 88 SER A C 1
ATOM 699 O O . SER A 1 88 ? -3.773 1.011 17.944 1.00 98.00 88 SER A O 1
ATOM 701 N N . ASP A 1 89 ? -5.449 -0.270 18.720 1.00 98.56 89 ASP A N 1
ATOM 702 C CA . ASP A 1 89 ? -6.460 0.298 17.820 1.00 98.56 89 ASP A CA 1
ATOM 703 C C . ASP A 1 89 ? -6.587 1.804 18.071 1.00 98.56 89 ASP A C 1
ATOM 705 O O . ASP A 1 89 ? -6.463 2.252 19.217 1.00 98.56 89 ASP A O 1
ATOM 709 N N . TRP A 1 90 ? -6.875 2.570 17.025 1.00 97.81 90 TRP A N 1
ATOM 710 C CA . TRP A 1 90 ? -7.012 4.020 17.128 1.00 97.81 90 TRP A CA 1
ATOM 711 C C . TRP A 1 90 ? -8.114 4.550 16.216 1.00 97.81 90 TRP A C 1
ATOM 713 O O . TRP A 1 90 ? -8.649 3.833 15.370 1.00 97.81 90 TRP A O 1
ATOM 723 N N . GLU A 1 91 ? -8.468 5.813 16.423 1.00 97.38 91 GLU A N 1
ATOM 724 C CA . GLU A 1 91 ? -9.345 6.572 15.538 1.00 97.38 91 GLU A CA 1
ATOM 725 C C . GLU A 1 91 ? -8.535 7.688 14.882 1.00 97.38 91 GLU A C 1
ATOM 727 O O . GLU A 1 91 ? -7.624 8.239 15.501 1.00 97.38 91 GLU A O 1
ATOM 732 N N . MET A 1 92 ? -8.838 7.998 13.626 1.00 96.62 92 MET A N 1
ATOM 733 C CA . MET A 1 92 ? -8.169 9.052 12.865 1.00 96.62 92 MET A CA 1
ATOM 734 C C . MET A 1 92 ? -9.093 9.650 11.806 1.00 96.62 92 MET A C 1
ATOM 736 O O . MET A 1 92 ? -10.164 9.107 11.542 1.00 96.62 92 MET A O 1
ATOM 740 N N . ILE A 1 93 ? -8.657 10.751 11.195 1.00 97.69 93 ILE A N 1
ATOM 741 C CA . ILE A 1 93 ? -9.320 11.369 10.044 1.00 97.69 93 ILE A CA 1
ATOM 742 C C . ILE A 1 93 ? -8.432 11.183 8.811 1.00 97.69 93 ILE A C 1
ATOM 744 O O . ILE A 1 93 ? -7.239 11.480 8.884 1.00 97.69 93 ILE A O 1
ATOM 748 N N . ASP A 1 94 ? -8.993 10.688 7.704 1.00 97.81 94 ASP A N 1
ATOM 749 C CA . ASP A 1 94 ? -8.261 10.523 6.437 1.00 97.81 94 ASP A CA 1
ATOM 750 C C . ASP A 1 94 ? -9.178 10.447 5.201 1.00 97.81 94 ASP A C 1
ATOM 752 O O . ASP A 1 94 ? -10.405 10.518 5.289 1.00 97.81 94 ASP A O 1
ATOM 756 N N . GLU A 1 95 ? -8.560 10.271 4.033 1.00 97.56 95 GLU A N 1
ATOM 757 C CA . GLU A 1 95 ? -9.189 9.852 2.789 1.00 97.56 95 GLU A CA 1
ATOM 758 C C . GLU A 1 95 ? -9.343 8.319 2.728 1.00 97.56 95 GLU A C 1
ATOM 760 O O . GLU A 1 95 ? -8.373 7.558 2.766 1.00 97.56 95 GLU A O 1
ATOM 765 N N . THR A 1 96 ? -10.578 7.854 2.560 1.00 97.94 96 THR A N 1
ATOM 766 C CA . THR A 1 96 ? -10.924 6.441 2.345 1.00 97.94 96 THR A CA 1
ATOM 767 C C . THR A 1 96 ? -10.889 6.079 0.864 1.00 97.94 96 THR A C 1
ATOM 769 O O . THR A 1 96 ? -11.245 6.902 0.025 1.00 97.94 96 THR A O 1
ATOM 772 N N . TYR A 1 97 ? -10.517 4.837 0.528 1.00 98.12 97 TYR A N 1
ATOM 773 C CA . TYR A 1 97 ? -10.605 4.290 -0.835 1.00 98.12 97 TYR A CA 1
ATOM 774 C C . TYR A 1 97 ? -11.644 3.178 -0.933 1.00 98.12 97 TYR A C 1
ATOM 776 O O . TYR A 1 97 ? -11.578 2.220 -0.172 1.00 98.12 97 TYR A O 1
ATOM 784 N N . VAL A 1 98 ? -12.549 3.266 -1.910 1.00 98.19 98 VAL A N 1
ATOM 785 C CA . VAL A 1 98 ? -13.411 2.156 -2.341 1.00 98.19 98 VAL A CA 1
ATOM 786 C C . VAL A 1 98 ? -12.738 1.486 -3.533 1.00 98.19 98 VAL A C 1
ATOM 788 O O . VAL A 1 98 ? -12.657 2.068 -4.618 1.00 98.19 98 VAL A O 1
ATOM 791 N N . MET A 1 99 ? -12.193 0.294 -3.302 1.00 96.94 99 MET A N 1
ATOM 792 C CA . MET A 1 99 ? -11.486 -0.509 -4.298 1.00 96.94 99 MET A CA 1
ATOM 793 C C . MET A 1 99 ? -11.387 -1.973 -3.851 1.00 96.94 99 MET A C 1
ATOM 795 O O . MET A 1 99 ? -11.756 -2.292 -2.719 1.00 96.94 99 MET A O 1
ATOM 799 N N . ASP A 1 100 ? -10.877 -2.853 -4.715 1.00 97.25 100 ASP A N 1
ATOM 800 C CA . ASP A 1 100 ? -10.678 -4.263 -4.365 1.00 97.25 100 ASP A CA 1
ATOM 801 C C . ASP A 1 100 ? -9.664 -4.436 -3.220 1.00 97.25 100 ASP A C 1
ATOM 803 O O . ASP A 1 100 ? -8.728 -3.650 -3.046 1.00 97.25 100 ASP A O 1
ATOM 807 N N . GLU A 1 101 ? -9.817 -5.525 -2.467 1.00 98.06 101 GLU A N 1
ATOM 808 C CA . GLU A 1 101 ? -8.844 -5.940 -1.457 1.00 98.06 101 GLU A CA 1
ATOM 809 C C . GLU A 1 101 ? -7.518 -6.377 -2.096 1.00 98.06 101 GLU A C 1
ATOM 811 O O . GLU A 1 101 ? -7.501 -6.889 -3.224 1.00 98.06 101 GLU A O 1
ATOM 816 N N . PRO A 1 102 ? -6.388 -6.235 -1.380 1.00 97.94 102 PRO A N 1
ATOM 817 C CA . PRO A 1 102 ? -5.149 -6.825 -1.836 1.00 97.94 102 PRO A CA 1
ATOM 818 C C . PRO A 1 102 ? -5.278 -8.357 -1.889 1.00 97.94 102 PRO A C 1
ATOM 820 O O . PRO A 1 102 ? -5.994 -8.967 -1.093 1.00 97.94 102 PRO A O 1
ATOM 823 N N . ASP A 1 103 ? -4.587 -8.989 -2.837 1.00 96.75 103 ASP A N 1
ATOM 824 C CA . ASP A 1 103 ? -4.730 -10.424 -3.087 1.00 96.75 103 ASP A CA 1
ATOM 825 C C . ASP A 1 103 ? -4.231 -11.296 -1.911 1.00 96.75 103 ASP A C 1
ATOM 827 O O . ASP A 1 103 ? -3.602 -10.817 -0.964 1.00 96.75 103 ASP A O 1
ATOM 831 N N . SER A 1 104 ? -4.491 -12.605 -1.981 1.00 96.06 104 SER A N 1
ATOM 832 C CA . SER A 1 104 ? -4.241 -13.561 -0.893 1.00 96.06 104 SER A CA 1
ATOM 833 C C . SER A 1 104 ? -2.777 -13.731 -0.473 1.00 96.06 104 SER A C 1
ATOM 835 O O . SER A 1 104 ? -2.531 -14.323 0.576 1.00 96.06 104 SER A O 1
ATOM 837 N N . ASP A 1 105 ? -1.812 -13.242 -1.258 1.00 95.88 105 ASP A N 1
ATOM 838 C CA . ASP A 1 105 ? -0.395 -13.250 -0.874 1.00 95.88 105 ASP A CA 1
ATOM 839 C C . ASP A 1 105 ? -0.039 -12.077 0.066 1.00 95.88 105 ASP A C 1
ATOM 841 O O . ASP A 1 105 ? 1.103 -11.957 0.524 1.00 95.88 105 ASP A O 1
ATOM 845 N N . SER A 1 106 ? -1.005 -11.202 0.367 1.00 98.19 106 SER A N 1
ATOM 846 C CA . SER A 1 106 ? -0.884 -10.151 1.376 1.00 98.19 106 SER A CA 1
ATOM 847 C C . SER A 1 106 ? -1.157 -10.645 2.787 1.00 98.19 106 SER A C 1
ATOM 849 O O . SER A 1 106 ? -2.164 -11.289 3.067 1.00 98.19 106 SER A O 1
ATOM 851 N N . HIS A 1 107 ? -0.300 -10.216 3.710 1.00 98.62 107 HIS A N 1
ATOM 852 C CA . HIS A 1 107 ? -0.524 -10.339 5.144 1.00 98.62 107 HIS A CA 1
ATOM 853 C C . HIS A 1 107 ? -1.029 -9.009 5.704 1.00 98.62 107 HIS A C 1
ATOM 855 O O . HIS A 1 107 ? -0.282 -8.023 5.734 1.00 98.62 107 HIS A O 1
ATOM 861 N N . LEU A 1 108 ? -2.302 -8.970 6.098 1.00 98.69 108 LEU A N 1
ATOM 862 C CA . LEU A 1 108 ? -2.944 -7.769 6.633 1.00 98.69 108 LEU A CA 1
ATOM 863 C C . LEU A 1 108 ? -2.447 -7.481 8.050 1.00 98.69 108 LEU A C 1
ATOM 865 O O . LEU A 1 108 ? -2.366 -8.373 8.889 1.00 98.69 108 LEU A O 1
ATOM 869 N N . LEU A 1 109 ? -2.135 -6.216 8.309 1.00 98.81 109 LEU A N 1
ATOM 870 C CA . LEU A 1 109 ? -1.678 -5.725 9.608 1.00 98.81 109 LEU A CA 1
ATOM 871 C C . LEU A 1 109 ? -2.679 -4.760 10.237 1.00 98.81 109 LEU A C 1
ATOM 873 O O . LEU A 1 109 ? -2.856 -4.765 11.453 1.00 98.81 109 LEU A O 1
ATOM 877 N N . LEU A 1 110 ? -3.308 -3.930 9.404 1.00 98.88 110 LEU A N 1
ATOM 878 C CA . LEU A 1 110 ? -4.226 -2.873 9.810 1.00 98.88 110 LEU A CA 1
ATOM 879 C C . LEU A 1 110 ? -5.481 -2.935 8.946 1.00 98.88 110 LEU A C 1
ATOM 881 O O . LEU A 1 110 ? -5.374 -3.049 7.720 1.00 98.88 110 LEU A O 1
ATOM 885 N N . THR A 1 111 ? -6.648 -2.821 9.568 1.00 98.88 111 THR A N 1
ATOM 886 C CA . THR A 1 111 ? -7.943 -2.856 8.880 1.00 98.88 111 THR A CA 1
ATOM 887 C C . THR A 1 111 ? -8.902 -1.800 9.406 1.00 98.88 111 THR A C 1
ATOM 889 O O . THR A 1 111 ? -8.663 -1.171 10.434 1.00 98.88 111 THR A O 1
ATOM 892 N N . THR A 1 112 ? -10.005 -1.607 8.694 1.00 98.75 112 THR A N 1
ATOM 893 C CA . THR A 1 112 ? -11.155 -0.826 9.147 1.00 98.75 112 THR A CA 1
ATOM 894 C C . THR A 1 112 ? -12.454 -1.538 8.767 1.00 98.75 112 THR A C 1
ATOM 896 O O . THR A 1 112 ? -12.472 -2.377 7.866 1.00 98.75 112 THR A O 1
ATOM 899 N N . ASP A 1 113 ? -13.546 -1.213 9.451 1.00 98.06 113 ASP A N 1
ATOM 900 C CA . ASP A 1 113 ? -14.915 -1.584 9.084 1.00 98.06 113 ASP A CA 1
ATOM 901 C C . ASP A 1 113 ? -15.706 -0.398 8.499 1.00 98.06 113 ASP A C 1
ATOM 903 O O . ASP A 1 113 ? -16.931 -0.467 8.370 1.00 98.06 113 ASP A O 1
ATOM 907 N N . HIS A 1 114 ? -15.013 0.688 8.126 1.00 98.31 114 HIS A N 1
ATOM 908 C CA . HIS A 1 114 ? -15.632 1.887 7.571 1.00 98.31 114 HIS A CA 1
ATOM 909 C C . HIS A 1 114 ? -16.432 1.571 6.289 1.00 98.31 114 HIS A C 1
ATOM 911 O O . HIS A 1 114 ? -15.883 0.995 5.349 1.00 98.31 114 HIS A O 1
ATOM 917 N N . PRO A 1 115 ? -17.715 1.971 6.194 1.00 97.06 115 PRO A N 1
ATOM 918 C CA . PRO A 1 115 ? -18.620 1.506 5.136 1.00 97.06 115 PRO A CA 1
ATOM 919 C C . PRO A 1 115 ? -18.272 2.012 3.730 1.00 97.06 115 PRO A C 1
ATOM 921 O O . PRO A 1 115 ? -18.752 1.451 2.749 1.00 97.06 115 PRO A O 1
ATOM 924 N N . VAL A 1 116 ? -17.466 3.072 3.627 1.00 96.75 116 VAL A N 1
ATOM 925 C CA . VAL A 1 116 ? -16.973 3.628 2.354 1.00 96.75 116 VAL A CA 1
ATOM 926 C C . VAL A 1 116 ? -15.462 3.452 2.205 1.00 96.75 116 VAL A C 1
ATOM 928 O O . VAL A 1 116 ? -14.775 4.320 1.685 1.00 96.75 116 VAL A O 1
ATOM 931 N N . CYS A 1 117 ? -14.925 2.332 2.685 1.00 98.25 117 CYS A N 1
ATOM 932 C CA . CYS A 1 117 ? -13.516 1.993 2.536 1.00 98.25 117 CYS A CA 1
ATOM 933 C C . CYS A 1 117 ? -13.339 0.503 2.222 1.00 98.25 117 CYS A C 1
ATOM 935 O O . CYS A 1 117 ? -14.141 -0.331 2.644 1.00 98.25 117 CYS A O 1
ATOM 937 N N . MET A 1 118 ? -12.264 0.163 1.514 1.00 97.81 118 MET A N 1
ATOM 938 C CA . MET A 1 118 ? -11.707 -1.182 1.543 1.00 97.81 118 MET A CA 1
ATOM 939 C C . MET A 1 118 ? -11.334 -1.539 2.986 1.00 97.81 118 MET A C 1
ATOM 941 O O . MET A 1 118 ? -10.912 -0.688 3.772 1.00 97.81 118 MET A O 1
ATOM 945 N N . LYS A 1 119 ? -11.465 -2.811 3.347 1.00 98.31 119 LYS A N 1
ATOM 946 C CA . LYS A 1 119 ? -11.134 -3.294 4.685 1.00 98.31 119 LYS A CA 1
ATOM 947 C C . LYS A 1 119 ? -9.644 -3.131 4.970 1.00 98.31 119 LYS A C 1
ATOM 949 O O . LYS A 1 119 ? -9.279 -2.796 6.095 1.00 98.31 119 LYS A O 1
ATOM 954 N N . SER A 1 120 ? -8.779 -3.420 3.998 1.00 98.44 120 SER A N 1
ATOM 955 C CA . SER A 1 120 ? -7.327 -3.430 4.202 1.00 98.44 120 SER A CA 1
ATOM 956 C C . SER A 1 120 ? -6.725 -2.026 4.204 1.00 98.44 120 SER A C 1
ATOM 958 O O . SER A 1 120 ? -6.671 -1.360 3.176 1.00 98.44 120 SER A O 1
ATOM 960 N N . ILE A 1 121 ? -6.175 -1.612 5.348 1.00 98.62 121 ILE A N 1
ATOM 961 C CA . ILE A 1 121 ? -5.515 -0.309 5.514 1.00 98.62 121 ILE A CA 1
ATOM 962 C C . ILE A 1 121 ? -3.998 -0.435 5.448 1.00 98.62 121 ILE A C 1
ATOM 964 O O . ILE A 1 121 ? -3.323 0.417 4.878 1.00 98.62 121 ILE A O 1
ATOM 968 N N . GLY A 1 122 ? -3.437 -1.503 6.005 1.00 98.69 122 GLY A N 1
ATOM 969 C CA . GLY A 1 122 ? -1.999 -1.734 6.003 1.00 98.69 122 GLY A CA 1
ATOM 970 C C . GLY A 1 122 ? -1.695 -3.208 5.840 1.00 98.69 122 GLY A C 1
ATOM 971 O O . GLY A 1 122 ? -2.254 -4.037 6.556 1.00 98.69 122 GLY A O 1
ATOM 972 N N . TRP A 1 123 ? -0.806 -3.547 4.912 1.00 98.81 123 TRP A N 1
ATOM 973 C CA . TRP A 1 123 ? -0.461 -4.936 4.617 1.00 98.81 123 TRP A CA 1
ATOM 974 C C . TRP A 1 123 ? 0.991 -5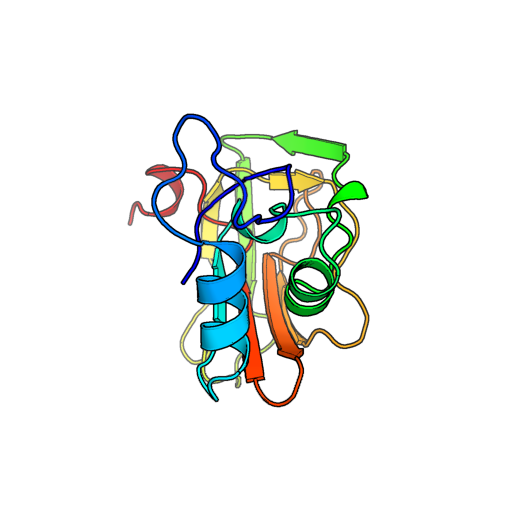.087 4.185 1.00 98.81 123 TRP A C 1
ATOM 976 O O . TRP A 1 123 ? 1.638 -4.150 3.713 1.00 98.81 123 TRP A O 1
ATOM 986 N N . THR A 1 124 ? 1.519 -6.294 4.358 1.00 98.62 124 THR A N 1
ATOM 987 C CA . THR A 1 124 ? 2.863 -6.663 3.912 1.00 98.62 124 THR A CA 1
ATOM 988 C C . THR A 1 124 ? 2.810 -7.743 2.850 1.00 98.62 124 THR A C 1
ATOM 990 O O . THR A 1 124 ? 1.889 -8.556 2.816 1.00 98.62 124 THR A O 1
ATOM 993 N N . ARG A 1 125 ? 3.812 -7.741 1.969 1.00 96.62 125 ARG A N 1
ATOM 994 C CA . ARG A 1 125 ? 3.969 -8.713 0.884 1.00 96.62 125 ARG A CA 1
ATOM 995 C C . ARG A 1 125 ? 5.431 -9.028 0.641 1.00 96.62 125 ARG A C 1
ATOM 997 O O . ARG A 1 125 ? 6.326 -8.264 1.018 1.00 96.62 125 ARG A O 1
ATOM 1004 N N . GLN A 1 126 ? 5.654 -10.129 -0.066 1.00 95.25 126 GLN A N 1
ATOM 1005 C CA . GLN A 1 126 ? 6.951 -10.481 -0.623 1.00 95.25 126 GLN A CA 1
ATOM 1006 C C . GLN A 1 126 ? 6.909 -10.356 -2.145 1.00 95.25 126 GLN A C 1
ATOM 1008 O O . GLN A 1 126 ? 6.083 -10.979 -2.800 1.00 95.25 126 GLN A O 1
ATOM 1013 N N . TYR A 1 127 ? 7.833 -9.588 -2.717 1.00 93.56 127 TYR A N 1
ATOM 1014 C CA . TYR A 1 127 ? 7.968 -9.435 -4.167 1.00 93.56 127 TYR A CA 1
ATOM 1015 C C . TYR A 1 127 ? 9.419 -9.662 -4.582 1.00 93.56 127 TYR A C 1
ATOM 1017 O O . TYR A 1 127 ? 10.306 -8.905 -4.187 1.00 93.56 127 TYR A O 1
ATOM 1025 N N . ASN A 1 128 ? 9.688 -10.725 -5.348 1.00 91.44 128 ASN A N 1
ATOM 1026 C CA . ASN A 1 128 ? 11.037 -11.094 -5.804 1.00 91.44 128 ASN A CA 1
ATOM 1027 C C . ASN A 1 128 ? 12.094 -11.061 -4.677 1.00 91.44 128 ASN A C 1
ATOM 1029 O O . ASN A 1 128 ? 13.167 -10.465 -4.808 1.00 91.44 128 ASN A O 1
ATOM 1033 N N . GLY A 1 129 ? 11.755 -11.667 -3.531 1.00 89.56 129 GLY A N 1
ATOM 1034 C CA . GLY A 1 129 ? 12.615 -11.738 -2.342 1.00 89.56 129 GLY A CA 1
ATOM 1035 C C . GLY A 1 129 ? 12.699 -10.447 -1.516 1.00 89.56 129 GLY A C 1
ATOM 1036 O O . GLY A 1 129 ? 13.504 -10.375 -0.588 1.00 89.56 129 GLY A O 1
ATOM 1037 N N . LYS A 1 130 ? 11.894 -9.426 -1.830 1.00 91.38 130 LYS A N 1
ATOM 1038 C CA . LYS A 1 130 ? 11.851 -8.149 -1.106 1.00 91.38 130 LYS A CA 1
ATOM 1039 C C . LYS A 1 130 ? 10.623 -8.053 -0.231 1.00 91.38 130 LYS A C 1
ATOM 1041 O O . LYS A 1 130 ? 9.541 -8.443 -0.651 1.00 91.38 130 LYS A O 1
ATOM 1046 N N . ARG A 1 131 ? 10.808 -7.405 0.917 1.00 96.19 131 ARG A N 1
ATOM 1047 C 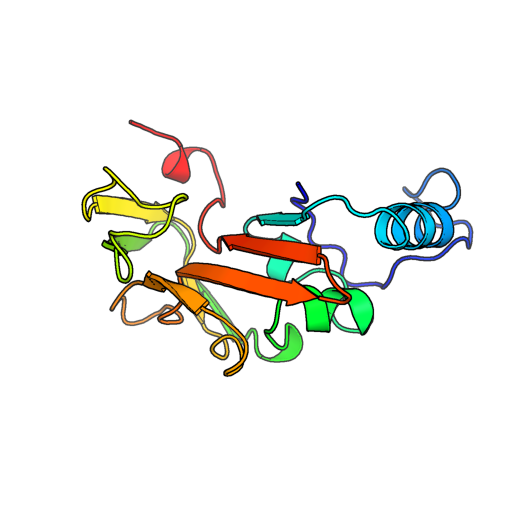CA . ARG A 1 131 ? 9.725 -7.005 1.814 1.00 96.19 131 ARG A CA 1
ATOM 1048 C C . ARG A 1 131 ? 9.081 -5.728 1.299 1.00 96.19 131 ARG A C 1
ATOM 1050 O O . ARG A 1 131 ? 9.781 -4.724 1.132 1.00 96.19 131 ARG A O 1
ATOM 1057 N N . VAL A 1 132 ? 7.776 -5.770 1.086 1.00 97.88 132 VAL A N 1
ATOM 1058 C CA . VAL A 1 132 ? 6.948 -4.617 0.735 1.00 97.88 132 VAL A CA 1
ATOM 1059 C C . VAL A 1 132 ? 5.972 -4.368 1.876 1.00 97.88 132 VAL A C 1
ATOM 1061 O O . VAL A 1 132 ? 5.380 -5.310 2.397 1.00 97.88 132 VAL A O 1
ATOM 1064 N N . PHE A 1 133 ? 5.827 -3.109 2.270 1.00 98.69 133 PHE A N 1
ATOM 1065 C CA . PHE A 1 133 ? 4.765 -2.641 3.150 1.00 98.69 133 PHE A CA 1
ATOM 1066 C C . PHE A 1 133 ? 3.931 -1.603 2.402 1.00 98.69 133 PHE A C 1
ATOM 1068 O O . PHE A 1 133 ? 4.482 -0.668 1.819 1.00 98.69 133 PHE A O 1
ATOM 1075 N N . CYS A 1 134 ? 2.620 -1.783 2.416 1.00 98.69 134 CYS A N 1
ATOM 1076 C CA . CYS A 1 134 ? 1.647 -0.880 1.827 1.00 98.69 134 CYS A CA 1
ATOM 1077 C C . CYS A 1 134 ? 0.804 -0.290 2.956 1.00 98.69 134 CYS A C 1
ATOM 1079 O O . CYS A 1 134 ? 0.396 -1.025 3.856 1.00 98.69 134 CYS A O 1
ATOM 1081 N N . LEU A 1 135 ? 0.560 1.017 2.908 1.00 98.56 135 LEU A N 1
ATOM 1082 C CA . LEU A 1 135 ? -0.267 1.728 3.879 1.00 98.56 135 LEU A CA 1
ATOM 1083 C C . LEU A 1 135 ? -1.188 2.692 3.133 1.00 98.56 135 LEU A C 1
ATOM 1085 O O . LEU A 1 135 ? -0.688 3.575 2.443 1.00 98.56 135 LEU A O 1
ATOM 1089 N N . GLN A 1 136 ? -2.500 2.489 3.231 1.00 98.12 136 GLN A N 1
ATOM 1090 C CA . GLN A 1 136 ? -3.521 3.243 2.505 1.00 98.12 136 GLN A CA 1
ATOM 1091 C C . GLN A 1 136 ? -3.722 4.646 3.078 1.00 98.12 136 GLN A C 1
ATOM 1093 O O . GLN A 1 136 ? -3.821 5.580 2.294 1.00 98.12 136 GLN A O 1
ATOM 1098 N N . ILE A 1 137 ? -3.729 4.806 4.399 1.00 97.25 137 ILE A N 1
ATOM 1099 C CA . ILE A 1 137 ? -3.855 6.108 5.070 1.00 97.25 137 ILE A CA 1
ATOM 1100 C C . ILE A 1 137 ? -2.635 7.003 4.796 1.00 97.25 137 ILE A C 1
ATOM 1102 O O . ILE A 1 137 ? -1.511 6.503 4.653 1.00 97.25 137 ILE A O 1
ATOM 1106 N N . GLY A 1 138 ? -2.837 8.320 4.718 1.00 96.94 138 GLY A N 1
ATOM 1107 C CA . GLY A 1 138 ? -1.754 9.293 4.559 1.00 96.94 138 GLY A CA 1
ATOM 1108 C C . GLY A 1 138 ? -2.037 10.515 3.690 1.00 96.94 138 GLY A C 1
ATOM 1109 O O . GLY A 1 138 ? -1.054 11.059 3.186 1.00 96.94 138 GLY A O 1
ATOM 1110 N N . HIS A 1 139 ? -3.293 10.923 3.473 1.00 97.00 139 HIS A N 1
ATOM 1111 C CA . HIS A 1 139 ? -3.656 11.930 2.466 1.00 97.00 139 HIS A CA 1
ATOM 1112 C C . HIS A 1 139 ? -3.041 13.315 2.701 1.00 97.00 139 HIS A C 1
ATOM 1114 O O . HIS A 1 139 ? -2.399 13.888 1.811 1.00 97.00 139 HIS A O 1
ATOM 1120 N N . ASP A 1 140 ? -3.230 13.869 3.898 1.00 93.62 140 ASP A N 1
ATOM 1121 C CA . ASP A 1 140 ? -2.837 15.239 4.219 1.00 93.62 140 ASP A CA 1
ATOM 1122 C C . ASP A 1 140 ? -2.417 15.401 5.686 1.00 93.62 140 ASP A C 1
ATOM 1124 O O . ASP A 1 140 ? -2.075 14.441 6.372 1.00 93.62 140 ASP A O 1
ATOM 1128 N N . ASN A 1 141 ? -2.364 16.645 6.169 1.00 94.50 141 ASN A N 1
ATOM 1129 C CA . ASN A 1 141 ? -1.934 16.950 7.527 1.00 94.50 141 ASN A CA 1
ATOM 1130 C C . ASN A 1 141 ? -2.875 16.407 8.613 1.00 94.50 141 ASN A C 1
ATOM 1132 O O . ASN A 1 141 ? -2.427 16.287 9.748 1.00 94.50 141 ASN A O 1
ATOM 1136 N N . GLN A 1 142 ? -4.136 16.093 8.307 1.00 94.69 142 GLN A N 1
ATOM 1137 C CA . GLN A 1 142 ? -5.070 15.529 9.281 1.00 94.69 142 GLN A CA 1
ATOM 1138 C C . GLN A 1 142 ? -4.676 14.114 9.696 1.00 94.69 142 GLN A C 1
ATOM 1140 O O . GLN A 1 142 ? -4.748 13.812 10.886 1.00 94.69 142 GLN A O 1
ATOM 1145 N N . THR A 1 143 ? -4.138 13.311 8.771 1.00 94.00 143 THR A N 1
ATOM 1146 C CA . THR A 1 143 ? -3.582 11.980 9.063 1.00 94.00 143 THR A CA 1
ATOM 1147 C C . THR A 1 143 ? -2.469 12.026 10.117 1.00 94.00 143 THR A C 1
ATOM 1149 O O . THR A 1 143 ? -2.279 11.074 10.870 1.00 94.00 143 THR A O 1
ATOM 1152 N N . TRP A 1 144 ? -1.701 13.117 10.155 1.00 92.25 144 TRP A N 1
ATOM 1153 C CA . TRP A 1 144 ? -0.468 13.228 10.943 1.00 92.25 144 TRP A CA 1
ATOM 1154 C C . TRP A 1 144 ? -0.605 14.129 12.175 1.00 92.25 144 TRP A C 1
ATOM 1156 O O . TRP A 1 144 ? 0.411 14.517 12.752 1.00 92.25 144 TRP A O 1
ATOM 1166 N N . ASN A 1 145 ? -1.831 14.503 12.544 1.00 87.31 145 ASN A N 1
ATOM 1167 C CA . ASN A 1 145 ? -2.095 15.223 13.787 1.00 87.31 145 ASN A CA 1
ATOM 1168 C C . ASN A 1 145 ? -2.146 14.242 14.974 1.00 87.31 145 ASN A C 1
ATOM 1170 O O . ASN A 1 145 ? -2.600 13.111 14.815 1.00 87.31 145 ASN A O 1
ATOM 1174 N N . ASP A 1 146 ? -1.678 14.700 16.140 1.00 61.84 146 ASP A N 1
ATOM 1175 C CA . ASP A 1 146 ? -1.647 13.937 17.402 1.00 61.84 146 ASP A CA 1
ATOM 1176 C C . ASP A 1 146 ? -3.031 13.788 18.060 1.00 61.84 146 ASP A C 1
ATOM 1178 O O . ASP A 1 146 ? -3.747 14.814 18.183 1.00 61.84 146 ASP A O 1
#